Protein AF-A0A645H5J2-F1 (afdb_monomer_lite)

Structure (mmCIF, N/CA/C/O backbone):
data_AF-A0A645H5J2-F1
#
_entry.id   AF-A0A645H5J2-F1
#
loop_
_atom_site.group_PDB
_atom_site.id
_atom_site.type_symbol
_atom_site.label_atom_id
_atom_site.label_alt_id
_atom_site.label_comp_id
_atom_site.label_asym_id
_atom_site.label_entity_id
_atom_site.label_seq_id
_atom_site.pdbx_PDB_ins_code
_atom_site.Cartn_x
_atom_site.Cartn_y
_atom_site.Cartn_z
_atom_site.occupancy
_atom_site.B_iso_or_equiv
_atom_site.auth_seq_id
_atom_site.auth_comp_id
_atom_site.auth_asym_id
_atom_site.auth_atom_id
_atom_site.pdbx_PDB_model_num
ATOM 1 N N . MET A 1 1 ? -31.964 -17.974 27.127 1.00 35.00 1 MET A N 1
ATOM 2 C CA . MET A 1 1 ? -30.827 -17.751 26.208 1.00 35.00 1 MET A CA 1
ATOM 3 C C . MET A 1 1 ? -31.260 -16.709 25.187 1.00 35.00 1 MET A C 1
ATOM 5 O O . MET A 1 1 ? -32.176 -16.988 24.426 1.00 35.00 1 MET A O 1
ATOM 9 N N . GLN A 1 2 ? -30.723 -15.487 25.246 1.00 39.38 2 GLN A N 1
ATOM 10 C CA . GLN A 1 2 ? -31.070 -14.425 24.292 1.00 39.38 2 GLN A CA 1
ATOM 11 C C . GLN A 1 2 ? -30.439 -14.755 22.939 1.00 39.38 2 GLN A C 1
ATOM 13 O O . GLN A 1 2 ? -29.220 -14.866 22.833 1.00 39.38 2 GLN A O 1
ATOM 18 N N . GLY A 1 3 ? -31.280 -14.975 21.928 1.00 39.34 3 GLY A N 1
ATOM 19 C CA . GLY A 1 3 ? -30.833 -15.206 20.561 1.00 39.34 3 GLY A CA 1
ATOM 20 C C . GLY A 1 3 ? -30.023 -14.010 20.072 1.00 39.34 3 GLY A C 1
ATOM 21 O O . GLY A 1 3 ? -30.464 -12.868 20.193 1.00 39.34 3 GLY A O 1
ATOM 22 N N . PHE A 1 4 ? -28.831 -14.270 19.536 1.00 49.91 4 PHE A N 1
ATOM 23 C CA . PHE A 1 4 ? -28.034 -13.256 18.857 1.00 49.91 4 PHE A CA 1
ATOM 24 C C . PHE A 1 4 ? -28.832 -12.746 17.656 1.00 49.91 4 PHE A C 1
ATOM 26 O O . PHE A 1 4 ? -28.904 -13.403 16.618 1.00 49.91 4 PHE A O 1
ATOM 33 N N . LYS A 1 5 ? -29.476 -11.586 17.809 1.00 58.72 5 LYS A N 1
ATOM 34 C CA . LYS A 1 5 ? -30.133 -10.895 16.703 1.00 58.72 5 LYS A CA 1
ATOM 35 C C . LYS A 1 5 ? -29.023 -10.455 15.753 1.00 58.72 5 LYS A C 1
ATOM 37 O O . LYS A 1 5 ? -28.164 -9.662 16.134 1.00 58.72 5 LYS A O 1
ATOM 42 N N . ALA A 1 6 ? -28.987 -11.034 14.556 1.00 70.94 6 ALA A N 1
ATOM 43 C CA . ALA A 1 6 ? -28.039 -10.619 13.534 1.00 70.94 6 ALA A CA 1
ATOM 44 C C . ALA A 1 6 ? -28.246 -9.122 13.260 1.00 70.94 6 ALA A C 1
ATOM 46 O O . ALA A 1 6 ? -29.374 -8.679 13.039 1.00 70.94 6 ALA A O 1
ATOM 47 N N . TYR A 1 7 ? -27.168 -8.341 13.327 1.00 77.44 7 TYR A N 1
ATOM 48 C CA . TYR A 1 7 ? -27.215 -6.932 12.957 1.00 77.44 7 TYR A CA 1
ATOM 49 C C . TYR A 1 7 ? -27.564 -6.823 11.476 1.00 77.44 7 TYR A C 1
ATOM 51 O O . TYR A 1 7 ? -26.936 -7.483 10.646 1.00 77.44 7 TYR A O 1
ATOM 59 N N . SER A 1 8 ? -28.560 -5.998 11.149 1.00 84.00 8 SER A N 1
ATOM 60 C CA . SER A 1 8 ? -28.813 -5.641 9.754 1.00 84.00 8 SER A CA 1
ATOM 61 C C . SER A 1 8 ? -27.597 -4.897 9.189 1.00 84.00 8 SER A C 1
ATOM 63 O O . SER A 1 8 ? -26.843 -4.262 9.937 1.00 84.00 8 SER A O 1
ATOM 65 N N . GLN A 1 9 ? -27.401 -4.958 7.871 1.00 78.69 9 GLN A N 1
ATOM 66 C CA . GLN A 1 9 ? -26.298 -4.247 7.223 1.00 78.69 9 GLN A CA 1
ATOM 67 C C . GLN A 1 9 ? -26.408 -2.727 7.427 1.00 78.69 9 GLN A C 1
ATOM 69 O O . GLN A 1 9 ? -25.396 -2.065 7.641 1.00 78.69 9 GLN A O 1
ATOM 74 N N . GLU A 1 10 ? -27.629 -2.188 7.444 1.00 84.31 10 GLU A N 1
ATOM 75 C CA . GLU A 1 10 ? -27.896 -0.769 7.707 1.00 84.31 10 GLU A CA 1
ATOM 76 C C . GLU A 1 10 ? -27.474 -0.370 9.124 1.00 84.31 10 GLU A C 1
ATOM 78 O O . GLU A 1 10 ? -26.745 0.602 9.306 1.00 84.31 10 GLU A O 1
ATOM 83 N N . SER A 1 11 ? -27.842 -1.169 10.130 1.00 85.06 11 SER A N 1
ATOM 84 C CA . SER A 1 11 ? -27.436 -0.929 11.519 1.00 85.06 11 SER A CA 1
ATOM 85 C C . SER A 1 11 ? -25.923 -1.057 11.706 1.00 85.06 11 SER A C 1
ATOM 87 O O . SER A 1 11 ? -25.329 -0.308 12.476 1.00 85.06 11 SER A O 1
ATOM 89 N N . LYS A 1 12 ? -25.280 -1.996 10.999 1.00 88.75 12 LYS A N 1
ATOM 90 C CA . LYS A 1 12 ? -23.820 -2.144 11.000 1.00 88.75 12 LYS A CA 1
ATOM 91 C C . LYS A 1 12 ? -23.141 -0.884 10.458 1.00 88.75 12 LYS A C 1
ATOM 93 O O . LYS A 1 12 ? -22.210 -0.393 11.091 1.00 88.75 12 LYS A O 1
ATOM 98 N N . LEU A 1 13 ? -23.600 -0.361 9.321 1.00 87.56 13 LEU A N 1
ATOM 99 C CA . LEU A 1 13 ? -23.023 0.835 8.704 1.00 87.56 13 LEU A CA 1
ATOM 100 C C . LEU A 1 13 ? -23.243 2.087 9.558 1.00 87.56 13 LEU A C 1
ATOM 102 O O . LEU A 1 13 ? -22.282 2.811 9.789 1.00 87.56 13 LEU A O 1
ATOM 106 N N . ASP A 1 14 ? -24.444 2.292 10.106 1.00 91.38 14 ASP A N 1
ATOM 107 C CA . ASP A 1 14 ? -24.740 3.426 10.998 1.00 91.38 14 ASP A CA 1
ATOM 108 C C . ASP A 1 14 ? -23.791 3.464 12.208 1.00 91.38 14 ASP A C 1
ATOM 110 O O . ASP A 1 14 ? -23.180 4.493 12.499 1.00 91.38 14 ASP A O 1
ATOM 114 N N . ILE A 1 15 ? -23.571 2.321 12.865 1.00 90.00 15 ILE A N 1
ATOM 115 C CA . ILE A 1 15 ? -22.651 2.229 14.007 1.00 90.00 15 ILE A CA 1
ATOM 116 C C . ILE A 1 15 ? -21.199 2.517 13.586 1.00 90.00 15 ILE A C 1
ATOM 118 O O . ILE A 1 15 ? -20.473 3.196 14.316 1.00 90.00 15 ILE A O 1
ATOM 122 N N . ILE A 1 16 ? -20.762 2.030 12.419 1.00 90.31 16 ILE A N 1
ATOM 123 C CA . ILE A 1 16 ? -19.414 2.303 11.889 1.00 90.31 16 ILE A CA 1
ATOM 124 C C . ILE A 1 16 ? -19.244 3.794 11.586 1.00 90.31 16 ILE A C 1
ATOM 126 O O . ILE A 1 16 ? -18.231 4.379 11.969 1.00 90.31 16 ILE A O 1
ATOM 130 N N . THR A 1 17 ? -20.230 4.426 10.950 1.00 90.19 17 THR A N 1
ATOM 131 C CA . THR A 1 17 ? -20.199 5.855 10.625 1.00 90.19 17 THR A CA 1
ATOM 132 C C . THR A 1 17 ? -20.132 6.705 11.888 1.00 90.19 17 THR A C 1
ATOM 134 O O . THR A 1 17 ? -19.275 7.584 11.986 1.00 90.19 17 THR A O 1
ATOM 137 N N . ARG A 1 18 ? -20.959 6.405 12.899 1.00 90.69 18 ARG A N 1
ATOM 138 C CA . ARG A 1 18 ? -20.905 7.097 14.197 1.00 90.69 18 ARG A CA 1
ATOM 139 C C . ARG A 1 18 ? -19.544 6.945 14.868 1.00 90.69 18 ARG A C 1
ATOM 141 O O . ARG A 1 18 ? -19.034 7.912 15.426 1.00 90.69 18 ARG A O 1
ATOM 148 N N . PHE A 1 19 ? -18.930 5.763 14.788 1.00 91.00 19 PHE A N 1
ATOM 149 C CA . PHE A 1 19 ? -17.578 5.568 15.305 1.00 91.00 19 PHE A CA 1
ATOM 150 C C . PHE A 1 19 ? -16.557 6.452 14.582 1.00 91.00 19 PHE A C 1
ATOM 152 O O . PHE A 1 19 ? -15.814 7.175 15.243 1.00 91.00 19 PHE A O 1
ATOM 159 N N . GLN A 1 20 ? -16.540 6.432 13.246 1.00 87.62 20 GLN A N 1
ATOM 160 C CA . GLN A 1 20 ? -15.595 7.213 12.439 1.00 87.62 20 GLN A CA 1
ATOM 161 C C . GLN A 1 20 ? -15.717 8.720 12.704 1.00 87.62 20 GLN A C 1
ATOM 163 O O . GLN A 1 20 ? -14.709 9.417 12.759 1.00 87.62 20 GLN A O 1
ATOM 168 N N . GLN A 1 21 ? -16.938 9.208 12.929 1.00 88.50 21 GLN A N 1
ATOM 169 C CA . GLN A 1 21 ? -17.208 10.611 13.251 1.00 88.50 21 GLN A CA 1
ATOM 170 C C . GLN A 1 21 ? -16.867 10.985 14.700 1.00 88.50 21 GLN A C 1
ATOM 172 O O . GLN A 1 21 ? -16.614 12.151 14.983 1.00 88.50 21 GLN A O 1
ATOM 177 N N . SER A 1 22 ? -16.851 10.021 15.625 1.00 88.38 22 SER A N 1
ATOM 178 C CA . SER A 1 22 ? -16.636 10.298 17.051 1.00 88.38 22 SER A CA 1
ATOM 179 C C . SER A 1 22 ? -15.195 10.670 17.416 1.00 88.38 22 SER A C 1
ATOM 181 O O . SER A 1 22 ? -14.973 11.255 18.473 1.00 88.38 22 SER A O 1
ATOM 183 N N . GLY A 1 23 ? -14.206 10.268 16.605 1.00 86.25 23 GLY A N 1
ATOM 184 C CA . GLY A 1 23 ? -12.778 10.381 16.944 1.00 86.25 23 GLY A CA 1
ATOM 185 C C . GLY A 1 23 ? -12.347 9.566 18.177 1.00 86.25 23 GLY A C 1
ATOM 186 O O . GLY A 1 23 ? -11.212 9.686 18.636 1.00 86.25 23 GLY A O 1
ATOM 187 N N . ALA A 1 24 ? -13.240 8.743 18.734 1.00 86.38 24 ALA A N 1
ATOM 188 C CA . ALA A 1 24 ? -13.012 7.984 19.952 1.00 86.38 24 ALA A CA 1
ATOM 189 C C . ALA A 1 24 ? -12.282 6.660 19.671 1.00 86.38 24 ALA A C 1
ATOM 191 O O . ALA A 1 24 ? -12.388 6.067 18.599 1.00 86.38 24 ALA A O 1
ATOM 192 N N . THR A 1 25 ? -11.576 6.133 20.672 1.00 88.44 25 THR A N 1
ATOM 193 C CA . THR A 1 25 ? -11.030 4.768 20.594 1.00 88.44 25 THR A CA 1
ATOM 194 C C . THR A 1 25 ? -12.156 3.727 20.612 1.00 88.44 25 THR A C 1
ATOM 196 O O . THR A 1 25 ? -13.229 3.972 21.168 1.00 88.44 25 THR A O 1
ATOM 199 N N . LEU A 1 26 ? -11.914 2.524 20.072 1.00 86.62 26 LEU A N 1
ATOM 200 C CA . LEU A 1 26 ? -12.896 1.423 20.097 1.00 86.62 26 LEU A CA 1
ATOM 201 C C . LEU A 1 26 ? -13.423 1.140 21.511 1.00 86.62 26 LEU A C 1
ATOM 203 O O . LEU A 1 26 ? -14.613 0.886 21.683 1.00 86.62 26 LEU A O 1
ATOM 207 N N . ILE A 1 27 ? -12.543 1.196 22.515 1.00 88.88 27 ILE A N 1
ATOM 208 C CA . ILE A 1 27 ? -12.885 0.932 23.917 1.00 88.88 27 ILE A CA 1
ATOM 209 C C . ILE A 1 27 ? -13.810 2.022 24.452 1.00 88.88 27 ILE A C 1
ATOM 211 O O . ILE A 1 27 ? -14.858 1.701 25.006 1.00 88.88 27 ILE A O 1
ATOM 215 N N . SER A 1 28 ? -13.460 3.294 24.258 1.00 87.94 28 SER A N 1
ATOM 216 C CA . SER A 1 28 ? -14.284 4.410 24.730 1.00 87.94 28 SER A CA 1
ATOM 217 C C . SER A 1 28 ? -15.635 4.462 24.018 1.00 87.94 28 SER A C 1
ATOM 219 O O . SER A 1 28 ? -16.647 4.700 24.664 1.00 87.94 28 SER A O 1
ATOM 221 N N . PHE A 1 29 ? -15.677 4.165 22.716 1.00 91.06 29 PHE A N 1
ATOM 222 C CA . PHE A 1 29 ? -16.920 4.171 21.945 1.00 91.06 29 PHE A CA 1
ATOM 223 C C . PHE A 1 29 ? -17.866 3.033 22.354 1.00 91.06 29 PHE A C 1
ATOM 225 O O . PHE A 1 29 ? -19.041 3.269 22.610 1.00 91.06 29 PHE A O 1
ATOM 232 N N . CYS A 1 30 ? -17.355 1.804 22.489 1.00 90.00 30 CYS A N 1
ATOM 233 C CA . CYS A 1 30 ? -18.179 0.647 22.869 1.00 90.00 30 CYS A CA 1
ATOM 234 C C . CYS A 1 30 ? -18.510 0.595 24.370 1.00 90.00 30 CYS A C 1
ATOM 236 O O . CYS A 1 30 ? -19.297 -0.249 24.782 1.00 90.00 30 CYS A O 1
ATOM 238 N N . SER A 1 31 ? -17.890 1.446 25.194 1.00 88.25 31 SER A N 1
ATOM 239 C CA . SER A 1 31 ? -18.254 1.595 26.611 1.00 88.25 31 SER A CA 1
ATOM 240 C C . SER A 1 31 ? -19.521 2.435 26.809 1.00 88.25 31 SER A C 1
ATOM 242 O O . SER A 1 31 ? -20.054 2.466 27.916 1.00 88.25 31 SER A O 1
ATOM 244 N N . SER A 1 32 ? -20.002 3.121 25.765 1.00 85.94 32 SER A N 1
ATOM 245 C CA . SER A 1 32 ? -21.242 3.893 25.837 1.00 85.94 32 SER A CA 1
ATOM 246 C C . SER A 1 32 ? -22.460 2.962 25.932 1.00 85.94 32 SER A C 1
ATOM 248 O O . SER A 1 32 ? -22.549 2.013 25.148 1.00 85.94 32 SER A O 1
ATOM 250 N N . PRO A 1 33 ? -23.422 3.230 26.836 1.00 81.50 33 PRO A N 1
ATOM 251 C CA . PRO A 1 33 ? -24.631 2.415 26.979 1.00 81.50 33 PRO A CA 1
ATOM 252 C C . PRO A 1 33 ? -25.503 2.394 25.712 1.00 81.50 33 PRO A C 1
ATOM 254 O O . PRO A 1 33 ? -26.277 1.458 25.523 1.00 81.50 33 PRO A O 1
ATOM 257 N N . ASP A 1 34 ? -25.338 3.378 24.824 1.00 82.62 34 ASP A N 1
ATOM 258 C CA . ASP A 1 34 ? -26.096 3.501 23.573 1.00 82.62 34 ASP A CA 1
ATOM 259 C C . ASP A 1 34 ? -25.524 2.664 22.419 1.00 82.62 34 ASP A C 1
ATOM 261 O O . ASP A 1 34 ? -26.123 2.588 21.345 1.00 82.62 34 ASP A O 1
ATOM 265 N N . ILE A 1 35 ? -24.354 2.047 22.608 1.00 84.81 35 ILE A N 1
ATOM 266 C CA . ILE A 1 35 ? -23.662 1.272 21.579 1.00 84.81 35 ILE A CA 1
ATOM 267 C C . ILE A 1 35 ? -23.812 -0.220 21.902 1.00 84.81 35 ILE A C 1
ATOM 269 O O . ILE A 1 35 ? -23.065 -0.760 22.717 1.00 84.81 35 ILE A O 1
ATOM 273 N N . PRO A 1 36 ? -24.741 -0.945 21.246 1.00 84.44 36 PRO A N 1
ATOM 274 C CA . PRO A 1 36 ? -25.054 -2.333 21.595 1.00 84.44 36 PRO A CA 1
ATOM 275 C C . PRO A 1 36 ? -24.010 -3.347 21.089 1.00 84.44 36 PRO A C 1
ATOM 277 O O . PRO A 1 36 ? -24.276 -4.546 21.026 1.00 84.44 36 PRO A O 1
ATOM 280 N N . VAL A 1 37 ? -22.809 -2.907 20.703 1.00 86.69 37 VAL A N 1
ATOM 281 C CA . VAL A 1 37 ? -21.787 -3.764 20.092 1.00 86.69 37 VAL A CA 1
ATOM 282 C C . VAL A 1 37 ? -20.542 -3.860 20.953 1.00 86.69 37 VAL A C 1
ATOM 284 O O . VAL A 1 37 ? -20.043 -2.881 21.497 1.00 86.69 37 VAL A O 1
ATOM 287 N N . SER A 1 38 ? -19.989 -5.068 21.038 1.00 87.44 38 SER A N 1
ATOM 288 C CA . SER A 1 38 ? -18.708 -5.262 21.705 1.00 87.44 38 SER A CA 1
ATOM 289 C C . SER A 1 38 ? -17.556 -4.728 20.855 1.00 87.44 38 SER A C 1
ATOM 291 O O . SER A 1 38 ? -17.584 -4.791 19.621 1.00 87.44 38 SER A O 1
ATOM 293 N N . THR A 1 39 ? -16.478 -4.317 21.523 1.00 86.81 39 THR A N 1
ATOM 294 C CA . THR A 1 39 ? -15.222 -3.871 20.894 1.00 86.81 39 THR A CA 1
ATOM 295 C C . THR A 1 39 ? -14.699 -4.855 19.843 1.00 86.81 39 THR A C 1
ATOM 297 O O . THR A 1 39 ? -14.252 -4.455 18.769 1.00 86.81 39 THR A O 1
ATOM 300 N N . LYS A 1 40 ? -14.802 -6.164 20.114 1.00 86.31 40 LYS A N 1
ATOM 301 C CA . LYS A 1 40 ? -14.397 -7.234 19.186 1.00 86.31 40 LYS A CA 1
ATOM 302 C C . LYS A 1 40 ? -15.244 -7.2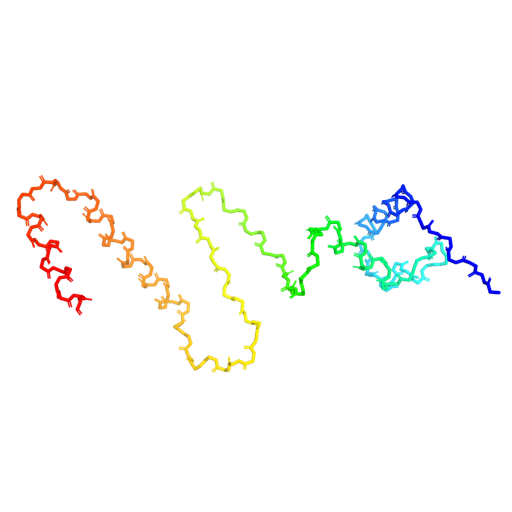61 17.913 1.00 86.31 40 LYS A C 1
ATOM 304 O O . LYS A 1 40 ? -14.708 -7.538 16.841 1.00 86.31 40 LYS A O 1
ATOM 309 N N . THR A 1 41 ? -16.543 -7.003 18.041 1.00 88.00 41 THR A N 1
ATOM 310 C CA . THR A 1 41 ? -17.502 -7.036 16.930 1.00 88.00 41 THR A CA 1
ATOM 311 C C . THR A 1 41 ? -17.295 -5.832 16.022 1.00 88.00 41 THR A C 1
ATOM 313 O O . THR A 1 41 ? -17.071 -6.009 14.827 1.00 88.00 41 THR A O 1
ATOM 316 N N . LEU A 1 42 ? -17.236 -4.628 16.597 1.00 88.38 42 LEU A N 1
ATOM 317 C CA . LEU A 1 42 ? -16.989 -3.400 15.842 1.00 88.38 42 LEU A CA 1
ATOM 318 C C . LEU A 1 42 ? -15.608 -3.411 15.166 1.00 88.38 42 LEU A C 1
ATOM 320 O O . LEU A 1 42 ? -15.486 -3.094 13.986 1.00 88.38 42 LEU A O 1
ATOM 324 N N . GLY A 1 43 ? -14.575 -3.885 15.871 1.00 87.12 43 GLY A N 1
ATOM 325 C CA . GLY A 1 43 ? -13.238 -4.037 15.296 1.00 87.12 43 GLY A CA 1
ATOM 326 C C . GLY A 1 43 ? -13.167 -5.079 14.173 1.00 87.12 43 GLY A C 1
ATOM 327 O O . GLY A 1 43 ? -12.335 -4.958 13.280 1.00 87.12 43 GLY A O 1
ATOM 328 N N . ARG A 1 44 ? -14.025 -6.110 14.181 1.00 87.12 44 ARG A N 1
ATOM 329 C CA . ARG A 1 44 ? -14.154 -7.034 13.042 1.00 87.12 44 ARG A CA 1
ATOM 330 C C . ARG A 1 44 ? -14.796 -6.328 11.850 1.00 87.12 44 ARG A C 1
ATOM 332 O O . ARG A 1 44 ? -14.273 -6.442 10.751 1.00 87.12 44 ARG A O 1
ATOM 339 N N . TRP A 1 45 ? -15.874 -5.586 12.076 1.00 89.31 45 TRP A N 1
ATOM 340 C CA . TRP A 1 45 ? -16.594 -4.888 11.016 1.00 89.31 45 TRP A CA 1
ATOM 341 C C . TRP A 1 45 ? -15.748 -3.852 10.279 1.00 89.31 45 TRP A C 1
ATOM 343 O O . TRP A 1 45 ? -15.841 -3.780 9.061 1.00 89.31 45 TRP A O 1
ATOM 353 N N . MET A 1 46 ? -14.891 -3.105 10.980 1.00 84.56 46 MET A N 1
ATOM 354 C CA . MET A 1 46 ? -13.971 -2.163 10.323 1.00 84.56 46 MET A CA 1
ATOM 355 C C . MET A 1 46 ? -12.940 -2.871 9.457 1.00 84.56 46 MET A C 1
ATOM 357 O O . MET A 1 46 ? -12.740 -2.488 8.314 1.00 84.56 46 MET A O 1
ATOM 361 N N . ARG A 1 47 ? -12.366 -3.975 9.953 1.00 80.69 47 ARG A N 1
ATOM 362 C CA . ARG A 1 47 ? -11.436 -4.793 9.161 1.00 80.69 47 ARG A CA 1
ATOM 363 C 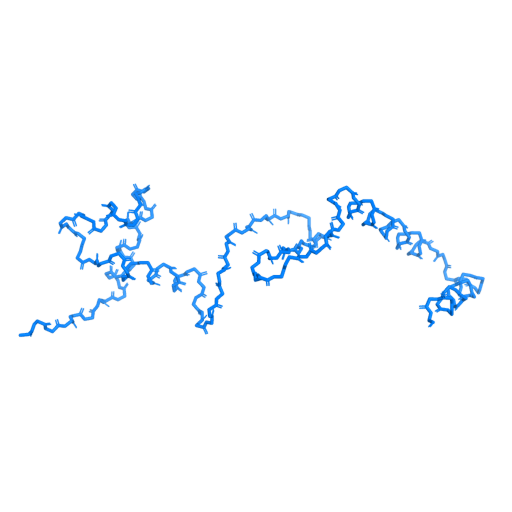C . ARG A 1 47 ? -12.080 -5.379 7.903 1.00 80.69 47 ARG A C 1
ATOM 365 O O . ARG A 1 47 ? -11.399 -5.556 6.904 1.00 80.69 47 ARG A O 1
ATOM 372 N N . GLU A 1 48 ? -13.368 -5.709 7.960 1.00 81.50 48 GLU A N 1
ATOM 373 C CA . GLU A 1 48 ? -14.124 -6.168 6.789 1.00 81.50 48 GLU A CA 1
ATOM 374 C C . GLU A 1 48 ? -14.391 -5.027 5.793 1.00 81.50 48 GLU A C 1
ATOM 376 O O . GLU A 1 48 ? -14.360 -5.267 4.588 1.00 81.50 48 GLU A O 1
ATOM 381 N N . LEU A 1 49 ? -14.636 -3.806 6.287 1.00 76.94 49 LEU A N 1
ATOM 382 C CA . LEU A 1 49 ? -14.905 -2.618 5.469 1.00 76.94 49 LEU A CA 1
ATOM 383 C C . LEU A 1 49 ? -13.654 -2.137 4.717 1.00 76.94 49 LEU A C 1
ATOM 385 O O . LEU A 1 49 ? -13.747 -1.780 3.548 1.00 76.94 49 LEU A O 1
ATOM 389 N N . ASP A 1 50 ? -12.490 -2.184 5.369 1.00 68.12 50 ASP A N 1
ATOM 390 C CA . ASP A 1 50 ? -11.217 -1.695 4.821 1.00 68.12 50 ASP A CA 1
ATOM 391 C C . ASP A 1 50 ? -10.555 -2.652 3.807 1.00 68.12 50 ASP A C 1
ATOM 393 O O . ASP A 1 50 ? -9.502 -2.332 3.257 1.00 68.12 50 ASP A O 1
ATOM 397 N N . GLY A 1 51 ? -11.151 -3.816 3.515 1.00 55.28 51 GLY A N 1
ATOM 398 C CA . GLY A 1 51 ? -10.635 -4.724 2.481 1.00 55.28 51 GLY A CA 1
ATOM 399 C C . GLY A 1 51 ? -10.807 -6.203 2.798 1.00 55.28 51 GLY A C 1
ATOM 400 O O . GLY A 1 51 ? -9.834 -6.953 2.871 1.00 55.28 51 GLY A O 1
ATOM 401 N N . GLY A 1 52 ? -12.049 -6.647 2.985 1.00 50.19 52 GLY A N 1
ATOM 402 C CA . GLY A 1 52 ? -12.358 -8.044 3.266 1.00 50.19 52 GLY A CA 1
ATOM 403 C C . GLY A 1 52 ? -11.885 -9.029 2.186 1.00 50.19 52 GLY A C 1
ATOM 404 O O . GLY A 1 52 ? -12.544 -9.237 1.173 1.00 50.19 52 GLY A O 1
ATOM 405 N N . THR A 1 53 ? -10.818 -9.768 2.476 1.00 39.00 53 THR A N 1
ATOM 406 C CA . THR A 1 53 ? -10.803 -11.230 2.316 1.00 39.00 53 THR A CA 1
ATOM 407 C C . THR A 1 53 ? -9.896 -11.843 3.378 1.00 39.00 53 THR A C 1
ATOM 409 O O . THR A 1 53 ? -8.787 -11.383 3.631 1.00 39.00 53 THR A O 1
ATOM 412 N N . ASN A 1 54 ? -10.413 -12.869 4.050 1.00 45.22 54 ASN A N 1
ATOM 413 C CA . ASN A 1 54 ? -9.727 -13.613 5.097 1.00 45.22 54 ASN A CA 1
ATOM 414 C C . ASN A 1 54 ? -8.363 -14.139 4.629 1.00 45.22 54 ASN A C 1
ATOM 416 O O . ASN A 1 54 ? -8.277 -15.094 3.865 1.00 45.22 54 ASN A O 1
ATOM 420 N N . GLY A 1 55 ? -7.311 -13.574 5.199 1.00 35.38 55 GLY A N 1
ATOM 421 C CA . GLY A 1 55 ? -5.974 -14.139 5.249 1.00 35.38 55 GLY A CA 1
ATOM 422 C C . GLY A 1 55 ? -5.189 -13.282 6.222 1.00 35.38 55 GLY A C 1
ATOM 423 O O . GLY A 1 55 ? -5.074 -12.081 6.011 1.00 35.38 55 GLY A O 1
ATOM 424 N N . GLY A 1 56 ? -4.749 -13.856 7.342 1.00 41.28 56 GLY A N 1
ATOM 425 C CA . GLY A 1 56 ? -4.075 -13.114 8.402 1.00 41.28 56 GLY A CA 1
ATOM 426 C C . GLY A 1 56 ? -2.892 -12.316 7.861 1.00 41.28 56 GLY A C 1
ATOM 427 O O . GLY A 1 56 ? -1.825 -12.869 7.638 1.00 41.28 56 GLY A O 1
ATOM 428 N N . SER A 1 57 ? -3.080 -11.015 7.674 1.00 35.81 57 SER A N 1
ATOM 429 C CA . SER A 1 57 ? -2.006 -10.109 7.311 1.00 35.81 57 SER A CA 1
ATOM 430 C C . SER A 1 57 ? -2.242 -8.790 8.026 1.00 35.81 57 SER A C 1
ATOM 432 O O . SER A 1 57 ? -3.204 -8.068 7.770 1.00 35.81 57 SER A O 1
ATOM 434 N N . LYS A 1 58 ? -1.3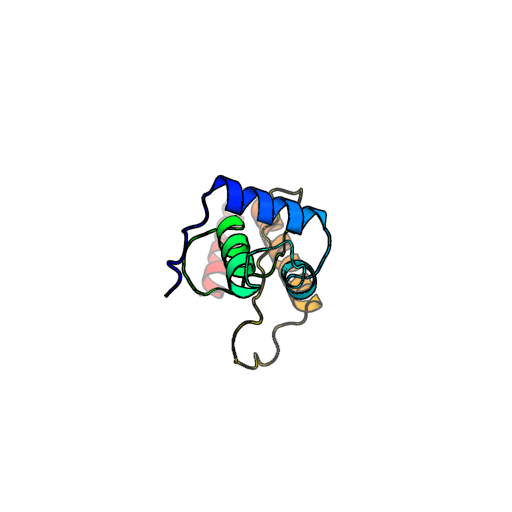91 -8.520 9.015 1.00 44.53 58 LYS A N 1
ATOM 435 C CA . LYS A 1 58 ? -1.287 -7.212 9.657 1.00 44.53 58 LYS A CA 1
ATOM 436 C C . LYS A 1 58 ? -0.739 -6.238 8.612 1.00 44.53 58 LYS A C 1
ATOM 438 O O . LYS A 1 58 ? 0.473 -6.129 8.469 1.00 44.53 58 LYS A O 1
ATOM 443 N N . MET A 1 59 ? -1.618 -5.551 7.892 1.00 33.75 59 MET A N 1
ATOM 444 C CA . MET A 1 59 ? -1.241 -4.454 7.004 1.00 33.75 59 MET A CA 1
ATOM 445 C C . MET A 1 59 ? -1.541 -3.136 7.731 1.00 33.75 59 MET A C 1
ATOM 447 O O . MET A 1 59 ? -2.691 -2.852 8.056 1.00 33.75 59 MET A O 1
ATOM 451 N N . ASN A 1 60 ? -0.499 -2.368 8.056 1.00 41.41 60 ASN A N 1
ATOM 452 C CA . ASN A 1 60 ? -0.628 -0.981 8.515 1.00 41.41 60 ASN A CA 1
ATOM 453 C C . ASN A 1 60 ? -0.883 -0.055 7.308 1.00 41.41 60 ASN A C 1
ATOM 455 O O . ASN A 1 60 ? -0.426 -0.372 6.206 1.00 41.41 60 ASN A O 1
ATOM 459 N N . PRO A 1 61 ? -1.562 1.093 7.491 1.00 43.38 61 PRO A N 1
ATOM 460 C CA . PRO A 1 61 ? -1.852 2.025 6.412 1.00 43.38 61 PRO A CA 1
ATOM 461 C C . PRO A 1 61 ? -0.591 2.824 6.068 1.00 43.38 61 PRO A C 1
ATOM 463 O O . PRO A 1 61 ?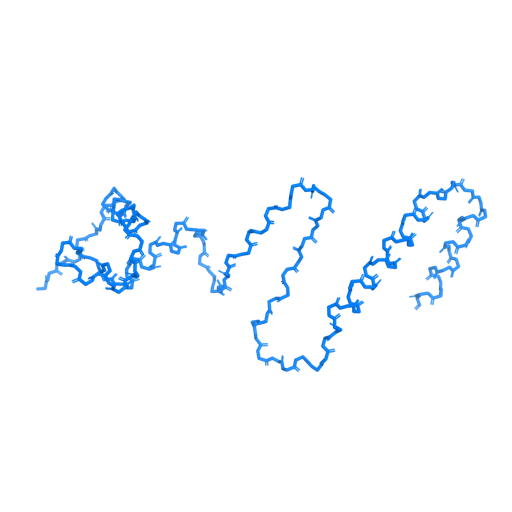 -0.167 3.703 6.811 1.00 43.38 61 PRO A O 1
ATOM 466 N N . GLY A 1 62 ? 0.015 2.506 4.930 1.00 38.09 62 GLY A N 1
ATOM 467 C CA . GLY A 1 62 ? 1.065 3.302 4.301 1.00 38.09 62 GLY A CA 1
ATOM 468 C C . GLY A 1 62 ? 0.569 3.836 2.967 1.00 38.09 62 GLY A C 1
ATOM 469 O O . GLY A 1 62 ? 1.087 3.448 1.926 1.00 38.09 62 GLY A O 1
ATOM 470 N N . LYS A 1 63 ? -0.474 4.674 2.978 1.00 43.31 63 LYS A N 1
ATOM 471 C CA . LYS A 1 63 ? -0.881 5.412 1.779 1.00 43.31 63 LYS A CA 1
ATOM 472 C C . LYS A 1 63 ? 0.054 6.617 1.640 1.00 43.31 63 LYS A C 1
ATOM 474 O O . LYS A 1 63 ? -0.234 7.696 2.141 1.00 43.31 63 LYS A O 1
ATOM 479 N N . ALA A 1 64 ? 1.206 6.408 1.012 1.00 48.84 64 ALA A N 1
ATOM 480 C CA . ALA A 1 64 ? 1.883 7.485 0.306 1.00 48.84 64 ALA A CA 1
ATOM 481 C C . ALA A 1 64 ? 1.324 7.453 -1.116 1.00 48.84 64 ALA A C 1
ATOM 483 O O . ALA A 1 64 ? 1.740 6.639 -1.939 1.00 48.84 64 ALA A O 1
ATOM 484 N N . GLU A 1 65 ? 0.302 8.266 -1.378 1.00 46.66 65 GLU A N 1
ATOM 485 C CA . GLU A 1 65 ? -0.097 8.554 -2.752 1.00 46.66 65 GLU A CA 1
ATOM 486 C C . GLU A 1 65 ? 1.040 9.374 -3.368 1.00 46.66 65 GLU A C 1
ATOM 488 O O . GLU A 1 65 ? 1.169 10.570 -3.126 1.00 46.66 65 GLU A O 1
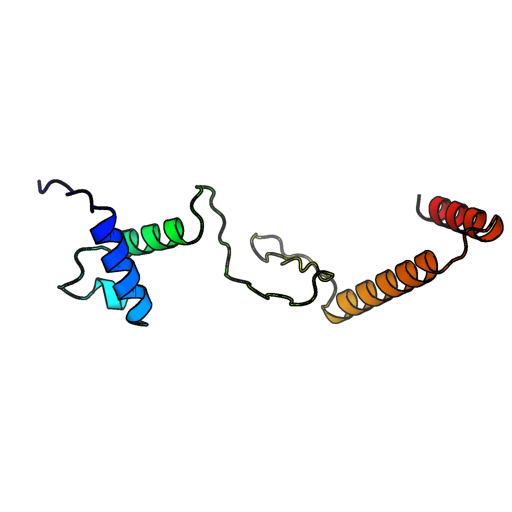ATOM 493 N N . SER A 1 66 ? 1.942 8.698 -4.080 1.00 48.34 66 SER A N 1
ATOM 494 C CA . SER A 1 66 ? 2.903 9.366 -4.950 1.00 48.34 66 SER A CA 1
ATOM 495 C C . SER A 1 66 ? 2.133 9.878 -6.163 1.00 48.34 66 SER A C 1
ATOM 497 O O . SER A 1 66 ? 1.603 9.081 -6.935 1.00 48.34 66 SER A O 1
ATOM 499 N N . GLU A 1 67 ? 2.068 11.199 -6.333 1.00 55.59 67 GLU A N 1
ATOM 500 C CA . GLU A 1 67 ? 1.483 11.835 -7.523 1.00 55.59 67 GLU A CA 1
ATOM 501 C C . GLU A 1 67 ? 2.308 11.580 -8.799 1.00 55.59 67 GLU A C 1
ATOM 503 O O . GLU A 1 67 ? 1.836 11.840 -9.905 1.00 55.59 67 GLU A O 1
ATOM 508 N N . ASP A 1 68 ? 3.525 11.036 -8.673 1.00 48.16 68 ASP A N 1
ATOM 509 C CA . ASP A 1 68 ? 4.339 10.630 -9.815 1.00 48.16 68 ASP A CA 1
ATOM 510 C C . ASP A 1 68 ? 4.064 9.156 -10.185 1.00 48.16 68 ASP A C 1
ATOM 512 O O . ASP A 1 68 ? 4.448 8.255 -9.425 1.00 48.16 68 ASP A O 1
ATOM 516 N N . PRO A 1 69 ? 3.455 8.874 -11.358 1.00 57.69 69 PRO A N 1
ATOM 517 C CA . PRO A 1 69 ? 3.155 7.517 -11.817 1.00 57.69 69 PRO A CA 1
ATOM 518 C C . PRO A 1 69 ? 4.402 6.662 -12.101 1.00 57.69 69 PRO A C 1
ATOM 520 O O . PRO A 1 69 ? 4.269 5.500 -12.486 1.00 57.69 69 PRO A O 1
ATOM 523 N N . ARG A 1 70 ? 5.617 7.206 -11.950 1.00 55.16 70 ARG A N 1
ATOM 524 C CA . ARG A 1 70 ? 6.881 6.486 -12.172 1.00 55.16 70 ARG A CA 1
ATOM 525 C C . ARG A 1 70 ? 7.546 5.966 -10.899 1.00 55.16 70 ARG A C 1
ATOM 527 O O . ARG A 1 70 ? 8.547 5.261 -11.010 1.00 55.16 70 ARG A O 1
ATOM 534 N N . MET A 1 71 ? 7.022 6.271 -9.711 1.00 46.81 71 MET A N 1
ATOM 535 C CA . MET A 1 71 ? 7.569 5.751 -8.454 1.00 46.81 71 MET A CA 1
ATOM 536 C C . MET A 1 71 ? 6.789 4.532 -7.956 1.00 46.81 71 MET A C 1
ATOM 538 O O . MET A 1 71 ? 5.602 4.612 -7.655 1.00 46.81 71 MET A O 1
ATOM 542 N N . VAL A 1 72 ? 7.486 3.399 -7.822 1.00 59.75 72 VAL A N 1
ATOM 543 C CA . VAL A 1 72 ? 6.970 2.186 -7.174 1.00 59.75 72 VAL A CA 1
ATOM 544 C C . VAL A 1 72 ? 7.641 2.056 -5.810 1.00 59.75 72 VAL A C 1
ATOM 546 O O . VAL A 1 72 ? 8.823 1.727 -5.720 1.00 59.75 72 VAL A O 1
ATOM 549 N N . CYS A 1 73 ? 6.897 2.331 -4.741 1.00 51.84 73 CYS A N 1
ATOM 550 C CA . CYS A 1 73 ? 7.385 2.175 -3.375 1.00 51.84 73 CYS A CA 1
ATOM 551 C C . CYS A 1 73 ? 7.097 0.755 -2.870 1.00 51.84 73 CYS A C 1
ATOM 553 O O . CYS A 1 73 ? 5.943 0.333 -2.826 1.00 51.84 73 CYS A O 1
ATOM 555 N N . TYR A 1 74 ? 8.133 0.035 -2.435 1.00 51.22 74 TYR A N 1
ATOM 556 C CA . TYR A 1 74 ? 7.981 -1.240 -1.730 1.00 51.22 74 TYR A CA 1
ATOM 557 C C . TYR A 1 74 ? 8.169 -1.022 -0.234 1.00 51.22 74 TYR A C 1
ATOM 559 O O . TYR A 1 74 ? 9.177 -0.472 0.207 1.00 51.22 74 TYR A O 1
ATOM 567 N N . THR A 1 75 ? 7.208 -1.472 0.565 1.00 54.53 75 THR A N 1
ATOM 568 C CA . THR A 1 75 ? 7.332 -1.466 2.023 1.00 54.53 75 THR A CA 1
ATOM 569 C C . THR A 1 75 ? 8.045 -2.744 2.461 1.00 54.53 75 THR A C 1
ATOM 571 O O . THR A 1 75 ? 7.505 -3.840 2.311 1.00 54.53 75 THR A O 1
ATOM 574 N N . ILE A 1 76 ? 9.255 -2.629 3.018 1.00 55.88 76 ILE A N 1
ATOM 575 C CA . ILE A 1 76 ? 9.914 -3.766 3.673 1.00 55.88 76 ILE A CA 1
ATOM 576 C C . ILE A 1 76 ? 9.206 -3.988 5.011 1.00 55.88 76 ILE A C 1
ATOM 578 O O . ILE A 1 76 ? 9.426 -3.267 5.983 1.00 55.88 76 ILE A O 1
ATOM 582 N N . GLY A 1 77 ? 8.306 -4.968 5.051 1.00 48.16 77 GLY A N 1
ATOM 583 C CA . GLY A 1 77 ? 7.613 -5.348 6.274 1.00 48.16 77 GLY A CA 1
ATOM 584 C C . GLY A 1 77 ? 8.589 -5.932 7.296 1.00 48.16 77 GLY A C 1
ATOM 585 O O . GLY A 1 77 ? 9.055 -7.058 7.142 1.00 48.16 77 GLY A O 1
ATOM 586 N N . THR A 1 78 ? 8.843 -5.216 8.390 1.00 51.56 78 THR A N 1
ATOM 587 C CA . THR A 1 78 ? 9.481 -5.739 9.614 1.00 51.56 78 THR A CA 1
ATOM 588 C C . THR A 1 78 ? 8.496 -6.613 10.400 1.00 51.56 78 THR A C 1
ATOM 590 O O . THR A 1 78 ? 8.188 -6.388 11.568 1.00 51.56 78 THR A O 1
ATOM 593 N N . GLY A 1 79 ? 7.951 -7.628 9.733 1.00 49.03 79 GLY A N 1
ATOM 594 C CA . GLY A 1 79 ? 6.943 -8.536 10.263 1.00 49.03 79 GLY A CA 1
ATOM 595 C C . GLY A 1 79 ? 7.409 -9.980 10.195 1.00 49.03 79 GLY A C 1
ATOM 596 O O . GLY A 1 79 ? 6.907 -10.743 9.380 1.00 49.03 79 GLY A O 1
ATOM 597 N N . GLY A 1 80 ? 8.349 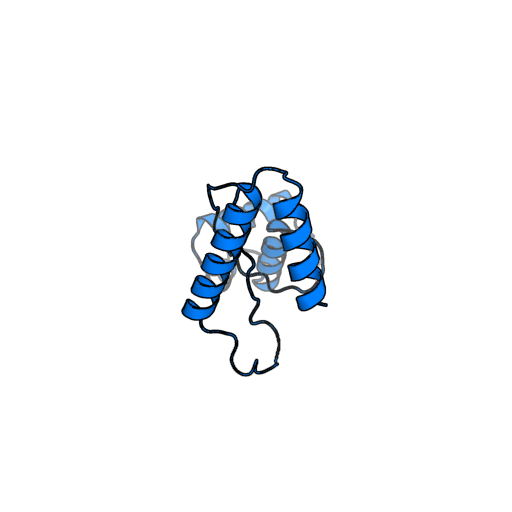-10.364 11.060 1.00 44.44 80 GLY A N 1
ATOM 598 C CA . GLY A 1 80 ? 8.689 -11.773 11.260 1.00 44.44 80 GLY A CA 1
ATOM 599 C C . GLY A 1 80 ? 10.141 -12.019 11.642 1.00 44.44 80 GLY A C 1
ATOM 600 O O . GLY A 1 80 ? 10.966 -12.251 10.773 1.00 44.44 80 GLY A O 1
ATOM 601 N N . GLY A 1 81 ? 10.420 -12.005 12.949 1.00 46.59 81 GLY A N 1
ATOM 602 C CA . GLY A 1 81 ? 11.316 -12.933 13.660 1.00 46.59 81 GLY A CA 1
ATOM 603 C C . GLY A 1 81 ? 12.550 -13.520 12.965 1.00 46.59 81 GLY A C 1
ATOM 604 O O . GLY A 1 81 ? 12.877 -14.673 13.218 1.00 46.59 81 GLY A O 1
ATOM 605 N N . ARG A 1 82 ? 13.262 -12.763 12.138 1.00 50.22 82 ARG A N 1
ATOM 606 C CA . ARG A 1 82 ? 14.670 -13.000 11.836 1.00 50.22 82 ARG A CA 1
ATOM 607 C C . ARG A 1 82 ? 15.348 -11.668 12.032 1.00 50.22 82 ARG A C 1
ATOM 609 O O . ARG A 1 82 ? 14.978 -10.681 11.403 1.00 50.22 82 ARG A O 1
ATOM 616 N N . LYS A 1 83 ? 16.285 -11.637 12.972 1.00 46.78 83 LYS A N 1
ATOM 617 C CA . LYS A 1 83 ? 17.232 -10.544 13.132 1.00 46.78 83 LYS A CA 1
ATOM 618 C C . LYS A 1 83 ? 17.972 -10.481 11.794 1.00 46.78 83 LYS A C 1
ATOM 620 O O . LYS A 1 83 ? 18.842 -11.307 11.549 1.00 46.78 83 LYS A O 1
ATOM 625 N N . ALA A 1 84 ? 17.501 -9.636 10.877 1.00 50.44 84 ALA A N 1
ATOM 626 C CA . ALA A 1 84 ? 18.212 -9.361 9.645 1.00 50.44 84 ALA A CA 1
ATOM 627 C C . ALA A 1 84 ? 19.507 -8.700 10.100 1.00 50.44 84 ALA A C 1
ATOM 629 O O . ALA A 1 84 ? 19.493 -7.574 10.599 1.00 50.44 84 ALA A O 1
ATOM 630 N N . GLU A 1 85 ? 20.588 -9.469 10.073 1.00 52.53 85 GLU A N 1
ATOM 631 C CA . GLU A 1 85 ? 21.924 -8.930 10.226 1.00 52.53 85 GLU A CA 1
ATOM 632 C C . GLU A 1 85 ? 22.069 -7.854 9.153 1.00 52.53 85 GLU A C 1
ATOM 634 O O . GLU A 1 85 ? 22.008 -8.157 7.964 1.00 52.53 85 GLU A O 1
ATOM 639 N N . SER A 1 86 ? 22.121 -6.597 9.607 1.00 58.00 86 SER A N 1
ATOM 640 C CA . SER A 1 86 ? 22.490 -5.416 8.822 1.00 58.00 86 SER A CA 1
ATOM 641 C C . SER A 1 86 ? 21.919 -5.400 7.399 1.00 58.00 86 SER A C 1
ATOM 643 O O . SER A 1 86 ? 22.628 -5.634 6.423 1.00 58.00 86 SER A O 1
ATOM 645 N N . GLY A 1 87 ? 20.625 -5.087 7.281 1.00 62.75 87 GLY A N 1
ATOM 646 C CA . GLY A 1 87 ? 20.133 -4.504 6.034 1.00 62.75 87 GLY A CA 1
ATOM 647 C C . GLY A 1 87 ? 20.906 -3.213 5.748 1.00 62.75 87 GLY A C 1
ATOM 648 O O . GLY A 1 87 ? 21.221 -2.485 6.692 1.00 62.75 87 GLY A O 1
ATOM 649 N N . LEU A 1 88 ? 21.228 -2.973 4.473 1.00 67.56 88 LEU A N 1
ATOM 650 C CA . LEU A 1 88 ? 21.887 -1.746 4.019 1.00 67.56 88 LEU A CA 1
ATOM 651 C C . LEU A 1 88 ? 21.183 -0.527 4.627 1.00 67.56 88 LEU A C 1
ATOM 653 O O . LEU A 1 88 ? 19.949 -0.473 4.674 1.00 67.56 88 LEU A O 1
ATOM 657 N N . GLY A 1 89 ? 21.962 0.430 5.124 1.00 82.94 89 GLY A N 1
ATOM 658 C CA . GLY A 1 89 ? 21.432 1.674 5.664 1.00 82.94 89 GLY A CA 1
ATOM 659 C C . GLY A 1 89 ? 20.588 2.400 4.616 1.00 82.94 89 GLY A C 1
ATOM 660 O O . GLY A 1 89 ? 20.796 2.242 3.414 1.00 82.94 89 GLY A O 1
ATOM 661 N N . LEU A 1 90 ? 19.638 3.228 5.057 1.00 78.25 90 LEU A N 1
ATOM 662 C CA . LEU A 1 90 ? 18.791 3.994 4.135 1.00 78.25 90 LEU A CA 1
ATOM 663 C C . LEU A 1 90 ? 19.630 4.812 3.137 1.00 78.25 90 LEU A C 1
ATOM 665 O O . LEU A 1 90 ? 19.297 4.865 1.959 1.00 78.25 90 LEU A O 1
ATOM 669 N N . GLU A 1 91 ? 20.741 5.393 3.593 1.00 79.81 91 GLU A N 1
ATOM 670 C CA . GLU A 1 91 ? 21.675 6.126 2.731 1.00 79.81 91 GLU A CA 1
ATOM 671 C C . GLU A 1 91 ? 22.316 5.231 1.664 1.00 79.81 91 GLU A C 1
ATOM 673 O O . GLU A 1 91 ? 22.388 5.620 0.501 1.00 79.81 91 GLU A O 1
ATOM 678 N N . GLU A 1 92 ? 22.709 4.008 2.023 1.00 79.19 92 GLU A N 1
ATOM 679 C CA . GLU A 1 92 ? 23.287 3.037 1.089 1.00 79.19 92 GLU A CA 1
ATOM 680 C C . GLU A 1 92 ? 22.251 2.567 0.061 1.00 79.19 92 GLU A C 1
ATOM 682 O O . GLU A 1 92 ? 22.561 2.426 -1.120 1.00 79.19 92 GLU A O 1
ATOM 687 N N . MET A 1 93 ? 20.996 2.383 0.481 1.00 81.06 93 MET A N 1
ATOM 688 C CA . MET A 1 93 ? 19.894 2.049 -0.425 1.00 81.06 93 MET A CA 1
ATOM 689 C C . MET A 1 93 ? 19.583 3.192 -1.397 1.00 81.06 93 MET A C 1
ATOM 691 O O . MET A 1 93 ? 19.333 2.940 -2.576 1.00 81.06 93 MET A O 1
ATOM 695 N N . ILE A 1 94 ? 19.609 4.442 -0.924 1.00 82.25 94 ILE A N 1
ATOM 696 C CA . ILE A 1 94 ? 19.412 5.629 -1.767 1.00 82.25 94 ILE A CA 1
ATOM 697 C C . ILE A 1 94 ? 20.554 5.753 -2.779 1.00 82.25 94 ILE A C 1
ATOM 699 O O . ILE A 1 94 ? 20.287 5.961 -3.963 1.00 82.25 94 ILE A O 1
ATOM 703 N N . ALA A 1 95 ? 21.804 5.585 -2.338 1.00 82.94 95 ALA A N 1
ATOM 704 C CA . ALA A 1 95 ? 22.972 5.624 -3.214 1.00 82.94 95 ALA A CA 1
ATOM 705 C C . ALA A 1 95 ? 22.897 4.533 -4.292 1.00 82.94 95 ALA A C 1
ATOM 707 O O . ALA A 1 95 ? 23.004 4.827 -5.480 1.00 82.94 95 ALA A O 1
ATOM 708 N N . PHE A 1 96 ? 22.589 3.294 -3.899 1.00 87.00 96 PHE A N 1
ATOM 709 C CA . PHE A 1 96 ? 22.409 2.189 -4.837 1.00 87.00 96 PHE A CA 1
ATOM 710 C C . PHE A 1 96 ? 21.305 2.472 -5.867 1.00 87.00 96 PHE A C 1
ATOM 712 O O . PHE A 1 96 ? 21.482 2.235 -7.062 1.00 87.00 96 PHE A O 1
ATOM 719 N N . GLN A 1 97 ? 20.165 3.009 -5.426 1.00 83.19 97 GLN A N 1
ATOM 720 C CA . GLN A 1 97 ? 19.064 3.348 -6.326 1.00 83.19 97 GLN A CA 1
ATOM 721 C C . GLN A 1 97 ? 19.451 4.459 -7.314 1.00 83.19 97 GLN A C 1
ATOM 723 O O . GLN A 1 97 ? 19.058 4.401 -8.483 1.00 83.19 97 GLN A O 1
ATOM 728 N N . ALA A 1 98 ? 20.221 5.455 -6.866 1.00 80.75 98 ALA A N 1
ATOM 729 C CA . ALA A 1 98 ? 20.735 6.519 -7.723 1.00 80.75 98 ALA A CA 1
ATOM 730 C C . ALA A 1 98 ? 21.680 5.964 -8.801 1.00 80.75 98 ALA A C 1
ATOM 732 O O . ALA A 1 98 ? 21.494 6.275 -9.981 1.00 80.75 98 ALA A O 1
ATOM 733 N N . ASP A 1 99 ? 22.602 5.074 -8.426 1.00 80.81 99 ASP A N 1
ATOM 734 C CA . ASP A 1 99 ? 23.537 4.422 -9.350 1.00 80.81 99 ASP A CA 1
ATOM 735 C C . ASP A 1 99 ? 22.797 3.596 -10.412 1.00 80.81 99 ASP A C 1
ATOM 737 O O . ASP A 1 99 ? 23.037 3.734 -11.616 1.00 80.81 99 ASP A O 1
ATOM 741 N N . VAL A 1 100 ? 21.824 2.779 -9.993 1.00 84.19 100 VAL A N 1
ATOM 742 C CA . VAL A 1 100 ? 21.000 1.974 -10.910 1.00 84.19 100 VAL A CA 1
ATOM 743 C C . VAL A 1 100 ? 20.224 2.865 -11.879 1.00 84.19 100 VAL A C 1
ATOM 745 O O . VAL A 1 100 ? 20.152 2.569 -13.079 1.00 84.19 100 VAL A O 1
ATOM 748 N N . HIS A 1 101 ? 19.648 3.962 -11.387 1.00 80.38 101 HIS A N 1
ATOM 749 C CA . HIS A 1 101 ? 18.907 4.903 -12.217 1.00 80.38 101 HIS A CA 1
ATOM 750 C C . HIS A 1 101 ? 19.818 5.620 -13.225 1.00 80.38 101 HIS A C 1
ATOM 752 O O . HIS A 1 101 ? 19.448 5.758 -14.398 1.00 80.38 101 HIS A O 1
ATOM 758 N N . GLU A 1 102 ? 21.019 6.037 -12.815 1.00 82.00 102 GLU A N 1
ATOM 759 C CA . GLU A 1 102 ? 22.004 6.649 -13.709 1.00 82.00 102 GLU A CA 1
ATOM 760 C C . GLU A 1 102 ? 22.415 5.674 -14.817 1.00 82.00 102 GLU A C 1
ATOM 762 O O . GLU A 1 102 ? 22.331 6.015 -16.003 1.00 82.00 102 GLU A O 1
ATOM 767 N N . CYS A 1 103 ? 22.784 4.441 -14.457 1.00 75.19 103 CYS A N 1
ATOM 768 C CA . CYS A 1 103 ? 23.142 3.404 -15.421 1.00 75.19 103 CYS A CA 1
ATOM 769 C C . CYS A 1 103 ? 22.003 3.150 -16.412 1.00 75.19 103 CYS A C 1
ATOM 771 O O . CYS A 1 103 ? 22.221 3.173 -17.624 1.00 75.19 103 CYS A O 1
ATOM 773 N N . SER A 1 104 ? 20.778 2.976 -15.917 1.00 73.62 104 SER A N 1
ATOM 774 C CA . SER A 1 104 ? 19.601 2.716 -16.752 1.00 73.62 104 SER A CA 1
ATOM 775 C C . SER A 1 104 ? 19.318 3.872 -17.712 1.00 73.62 104 SER A C 1
ATOM 777 O O . SER A 1 104 ? 19.062 3.655 -18.896 1.00 73.62 104 SER A O 1
ATOM 779 N N . THR A 1 105 ? 19.439 5.112 -17.236 1.00 75.00 105 THR A N 1
ATOM 780 C CA . THR A 1 105 ? 19.235 6.314 -18.055 1.00 75.00 105 THR A CA 1
ATOM 781 C C . THR A 1 105 ? 20.311 6.456 -19.127 1.00 75.00 105 THR A C 1
ATOM 783 O O . THR A 1 105 ? 20.003 6.784 -20.275 1.00 75.00 105 THR A O 1
ATOM 786 N N . ARG A 1 106 ? 21.579 6.198 -18.786 1.00 72.44 106 ARG A N 1
ATOM 787 C CA . ARG A 1 106 ? 22.689 6.234 -19.748 1.00 72.44 106 ARG A CA 1
ATOM 788 C C . ARG A 1 106 ? 22.507 5.167 -20.817 1.00 72.44 106 ARG A C 1
ATOM 790 O O . ARG A 1 106 ? 22.636 5.491 -21.991 1.00 72.44 106 ARG A O 1
ATOM 797 N N . LEU A 1 107 ? 22.121 3.950 -20.433 1.00 70.69 107 LEU A N 1
ATOM 798 C CA . LEU A 1 107 ? 21.830 2.863 -21.369 1.00 70.69 107 LEU A CA 1
ATOM 799 C C . LEU A 1 107 ? 20.638 3.175 -22.279 1.00 70.69 107 LEU A C 1
ATOM 801 O O . LEU A 1 107 ? 20.721 2.930 -23.479 1.00 70.69 107 LEU A O 1
ATOM 805 N N . TYR A 1 108 ? 19.567 3.768 -21.749 1.00 70.06 108 TYR A N 1
ATOM 806 C CA . TYR A 1 108 ? 18.401 4.167 -22.544 1.00 70.06 108 TYR A CA 1
ATOM 807 C C . TYR A 1 108 ? 18.731 5.255 -23.579 1.00 70.06 108 TYR A C 1
ATOM 809 O O . TYR A 1 108 ? 18.112 5.327 -24.637 1.00 70.06 108 TYR A O 1
ATOM 817 N N . ARG A 1 109 ? 19.726 6.103 -23.292 1.00 70.56 109 ARG A N 1
ATOM 818 C CA . ARG A 1 109 ? 20.195 7.167 -24.193 1.00 70.56 109 ARG A CA 1
ATOM 819 C C . ARG A 1 109 ? 21.261 6.711 -25.190 1.00 70.56 109 ARG A C 1
ATOM 821 O O . ARG A 1 109 ? 21.638 7.501 -26.054 1.00 70.56 109 ARG A O 1
ATOM 828 N N . LEU A 1 110 ? 21.761 5.477 -25.094 1.00 70.44 110 LEU A N 1
ATOM 829 C CA . LEU A 1 110 ? 22.705 4.959 -26.079 1.00 70.44 110 LEU A CA 1
ATOM 830 C C . LEU A 1 110 ? 21.978 4.715 -27.401 1.00 70.44 110 LEU A C 1
ATOM 832 O O . LEU A 1 110 ? 21.050 3.914 -27.486 1.00 70.44 110 LEU A O 1
ATOM 836 N N . SER A 1 111 ? 22.443 5.369 -28.463 1.00 72.25 111 SER A N 1
ATOM 837 C CA . SER A 1 111 ? 21.991 5.077 -29.819 1.00 72.25 111 SER A CA 1
ATOM 838 C C . SER A 1 111 ? 22.262 3.606 -30.142 1.00 72.25 111 SER A C 1
ATOM 840 O O . SER A 1 111 ? 23.307 3.057 -29.770 1.00 72.25 111 SER A O 1
ATOM 842 N N . TYR A 1 112 ? 21.326 2.960 -30.837 1.00 67.94 112 TYR A N 1
ATOM 843 C CA . TYR A 1 112 ? 21.448 1.556 -31.218 1.00 67.94 112 TYR A CA 1
ATOM 844 C C . TYR A 1 112 ? 22.527 1.388 -32.293 1.00 67.94 112 TYR A C 1
ATOM 846 O O . TYR A 1 112 ? 22.260 1.420 -33.491 1.00 67.94 112 TYR A O 1
ATOM 854 N N . THR A 1 113 ? 23.773 1.264 -31.847 1.00 79.62 113 THR A N 1
ATOM 855 C CA . THR A 1 113 ? 24.951 1.086 -32.695 1.00 79.62 113 THR A CA 1
ATOM 856 C C . THR A 1 113 ? 25.595 -0.269 -32.430 1.00 79.62 113 THR A C 1
ATOM 858 O O . THR A 1 113 ? 25.487 -0.834 -31.336 1.00 79.62 113 THR A O 1
ATOM 861 N N . GLU A 1 114 ? 26.309 -0.783 -33.431 1.00 70.75 114 GLU A N 1
ATOM 862 C CA . GLU A 1 114 ? 27.049 -2.049 -33.358 1.00 70.75 114 GLU A CA 1
ATOM 863 C C . GLU A 1 114 ? 28.027 -2.079 -32.162 1.00 70.75 114 GLU A C 1
ATOM 865 O O . GLU A 1 114 ? 28.154 -3.089 -31.467 1.00 70.75 114 GLU A O 1
ATOM 870 N N . GLY A 1 115 ? 28.674 -0.941 -31.871 1.00 76.38 115 GLY A N 1
ATOM 871 C CA . GLY A 1 115 ? 29.595 -0.782 -30.742 1.00 76.38 115 GLY A CA 1
ATOM 872 C C . GLY A 1 115 ? 28.903 -0.879 -29.380 1.00 76.38 115 GLY A C 1
ATOM 873 O O . GLY A 1 115 ? 29.357 -1.621 -28.508 1.00 76.38 115 GLY A O 1
ATOM 874 N N . ASN A 1 116 ? 27.757 -0.212 -29.216 1.00 76.19 116 ASN A N 1
ATOM 875 C CA . ASN A 1 116 ? 26.983 -0.251 -27.970 1.00 76.19 116 ASN A CA 1
ATOM 876 C C . ASN A 1 116 ? 26.397 -1.647 -27.706 1.00 76.19 116 ASN A C 1
ATOM 878 O O . ASN A 1 116 ? 26.384 -2.111 -26.564 1.00 76.19 116 ASN A O 1
ATOM 882 N N . ARG A 1 117 ? 25.994 -2.371 -28.760 1.00 78.50 117 ARG A N 1
ATOM 883 C CA . ARG A 1 117 ? 25.564 -3.776 -28.656 1.00 78.50 117 ARG A CA 1
ATOM 884 C C . ARG A 1 117 ? 26.670 -4.694 -28.138 1.00 78.50 117 ARG A C 1
ATOM 886 O O . ARG A 1 117 ? 26.397 -5.528 -27.277 1.00 78.50 117 ARG A O 1
ATOM 893 N N . ARG A 1 118 ? 27.902 -4.561 -28.646 1.00 77.69 118 ARG A N 1
ATOM 894 C CA . ARG A 1 118 ? 29.041 -5.372 -28.172 1.00 77.69 118 ARG A CA 1
ATOM 895 C C . ARG A 1 118 ? 29.367 -5.092 -26.709 1.00 77.69 118 ARG A C 1
ATOM 897 O O . ARG A 1 118 ? 29.543 -6.036 -25.947 1.00 77.69 118 ARG A O 1
ATOM 904 N N . MET A 1 119 ? 29.369 -3.822 -26.312 1.00 76.06 119 MET A N 1
ATOM 905 C CA . MET A 1 119 ? 29.621 -3.412 -24.929 1.00 76.06 119 MET A CA 1
ATOM 906 C C . MET A 1 119 ? 28.589 -4.003 -23.954 1.00 76.06 119 MET A C 1
ATOM 908 O O . MET A 1 119 ? 28.957 -4.564 -22.924 1.00 76.06 119 MET A O 1
ATOM 912 N N . LEU A 1 120 ? 27.300 -3.954 -24.310 1.00 77.75 120 LEU A N 1
ATOM 913 C CA . LEU A 1 120 ? 26.222 -4.567 -23.527 1.00 77.75 120 LEU A CA 1
ATOM 914 C C . LEU A 1 120 ? 26.356 -6.094 -23.424 1.00 77.75 120 LEU A C 1
ATOM 916 O O . LEU A 1 120 ? 26.143 -6.663 -22.353 1.00 77.75 120 LEU A O 1
ATOM 920 N N . ALA A 1 121 ? 26.727 -6.766 -24.517 1.00 78.50 121 ALA A N 1
ATOM 921 C CA . ALA A 1 121 ? 26.954 -8.210 -24.516 1.00 78.50 121 ALA A CA 1
ATOM 922 C C . ALA A 1 121 ? 28.133 -8.610 -23.612 1.00 78.50 121 ALA A C 1
ATOM 924 O O . ALA A 1 121 ? 28.068 -9.624 -22.916 1.00 78.50 121 ALA A O 1
ATOM 925 N N . GLU A 1 122 ? 29.193 -7.802 -23.580 1.00 79.19 122 GLU A N 1
ATOM 926 C CA . GLU A 1 122 ? 30.360 -8.048 -22.736 1.00 79.19 122 GLU A CA 1
ATOM 927 C C . GLU A 1 122 ? 30.065 -7.822 -21.247 1.00 79.19 122 GLU A C 1
ATOM 929 O O . GLU A 1 122 ? 30.468 -8.638 -20.416 1.00 79.19 122 GLU A O 1
ATOM 934 N N . LEU A 1 123 ? 29.298 -6.780 -20.909 1.00 77.19 123 LEU A N 1
ATOM 935 C CA . LEU A 1 123 ? 28.804 -6.549 -19.547 1.00 77.19 123 LEU A CA 1
ATOM 936 C C . LEU A 1 123 ? 27.922 -7.705 -19.065 1.00 77.19 123 LEU A C 1
ATOM 938 O O . LEU A 1 123 ? 28.134 -8.217 -17.969 1.00 77.19 123 LEU A O 1
ATOM 942 N N . ARG A 1 124 ? 26.997 -8.184 -19.909 1.00 78.56 124 ARG A N 1
ATOM 943 C CA . ARG A 1 124 ? 26.154 -9.349 -19.596 1.00 78.56 124 ARG A CA 1
ATOM 944 C C . ARG A 1 124 ? 26.988 -10.591 -19.278 1.00 78.56 124 ARG A C 1
ATOM 946 O O . ARG A 1 124 ? 26.642 -11.331 -18.364 1.00 78.56 124 ARG A O 1
ATOM 953 N N . ARG A 1 125 ? 28.089 -10.806 -20.004 1.00 77.62 125 ARG A N 1
ATOM 954 C CA . ARG A 1 125 ? 28.991 -11.946 -19.791 1.00 77.62 125 ARG A CA 1
ATOM 955 C C . ARG A 1 125 ? 29.796 -11.844 -18.491 1.00 77.62 125 ARG A C 1
ATOM 957 O O . ARG A 1 125 ? 30.143 -12.873 -17.940 1.00 77.62 125 ARG A O 1
ATOM 964 N N . LYS A 1 126 ? 30.116 -10.634 -18.019 1.00 73.31 126 LYS A N 1
ATOM 965 C CA . LYS A 1 126 ? 30.838 -10.415 -16.748 1.00 73.31 126 LYS A CA 1
ATOM 966 C C . LYS A 1 126 ? 29.942 -10.538 -15.510 1.00 73.31 126 LYS A C 1
ATOM 968 O O . LYS A 1 126 ? 30.463 -10.679 -14.412 1.00 73.31 126 LYS A O 1
ATOM 973 N N . LEU A 1 127 ? 28.626 -10.434 -15.693 1.00 68.00 127 LEU A N 1
ATOM 974 C CA . LEU A 1 127 ? 27.612 -10.522 -14.636 1.00 68.00 127 LEU A CA 1
ATOM 975 C C . LEU A 1 127 ? 26.951 -11.912 -14.537 1.00 68.00 127 LEU A C 1
ATOM 977 O O . LEU A 1 127 ? 26.094 -12.101 -13.679 1.00 68.00 127 LEU A O 1
ATOM 981 N N . SER A 1 128 ? 27.305 -12.844 -15.432 1.00 53.91 128 SER A N 1
ATOM 982 C CA . SER A 1 128 ? 26.919 -14.267 -15.377 1.00 53.91 128 SER A CA 1
ATOM 983 C C . SER A 1 128 ? 28.059 -15.090 -14.795 1.00 53.91 128 SER A C 1
ATOM 985 O O . SER A 1 128 ? 27.755 -16.079 -14.099 1.00 53.91 128 SER A O 1
#

Organism: NCBI:txid1076179

Sequence (128 aa):
MQGFKAYSQESKLDIITRFQQSGATLISFCSSPDIPVSTKTLGRWMRELDGGTNGGSKMNPGKAESEDPRMVCYTIGTGGGRKAESGLGLEEMIAFQADVHECSTRLYRLSYTEGNRRMLAELRRKLS

Radius of gyration: 26.2 Å; chains: 1; bounding box: 62×30×60 Å

Secondary structure (DSSP, 8-state):
-----PPPHHHHHHHHHHHHHH---HHHHHTSTT--S-HHHHHHHHHHHTT---------------S-TT---------SS---S-PPPHHHHHHHHHHHHHHHHHHHTS---HHHHHHHHHHHHH--

Foldseek 3Di:
DDDDDDDDPVNLVVLLVCVVVVPDDLVVSCVDPVNPDHSVRNVVSVVCVVDDDDDDDPDDDPPPPDPDPPDDDDDPDPPDDDPPPDDDDPVRVVVVVVVVVVVVVVLVPDDPDPVSVVVVVVVVVVVD

pLDDT: mean 70.29, std 17.25, range [33.75, 91.38]